Protein AF-A0AA43FGP7-F1 (afdb_monomer)

Nearest PDB structures (foldseek):
  5wkq-assembly1_A  TM=4.583E-01  e=1.257E-01  Shigella flexneri
  7n6g-assembly1_3I  TM=5.279E-01  e=1.559E+00  Chlamydomonas reinhardtii
  8auc-assembly3_B  TM=5.846E-01  e=6.353E+00  Corynebacterium glutamicum ATCC 13032
  8i7o-assembly1_A3  TM=4.695E-01  e=7.142E+00  Mus musculus

Radius of gyration: 25.02 Å; Cα contacts (8 Å, |Δi|>4): 114; chains: 1; bounding box: 54×34×75 Å

Structure (mmCIF, N/CA/C/O backbone):
data_AF-A0AA43FGP7-F1
#
_entry.id   AF-A0AA43FGP7-F1
#
loop_
_atom_site.group_PDB
_atom_site.id
_atom_site.type_symbol
_atom_site.label_atom_id
_atom_site.label_alt_id
_atom_site.label_comp_id
_atom_site.label_asym_id
_atom_site.label_entity_id
_atom_site.label_seq_id
_atom_site.pdbx_PDB_ins_code
_atom_site.Cartn_x
_atom_site.Cartn_y
_atom_site.Cartn_z
_atom_site.occupancy
_atom_site.B_iso_or_equiv
_atom_site.auth_seq_id
_atom_site.auth_comp_id
_atom_site.auth_asym_id
_atom_site.auth_atom_id
_atom_site.pdbx_PDB_model_num
ATOM 1 N N . MET A 1 1 ? -13.701 -19.806 17.623 1.00 36.25 1 MET A N 1
ATOM 2 C CA . MET A 1 1 ? -12.317 -19.691 17.111 1.00 36.25 1 MET A CA 1
ATOM 3 C C . MET A 1 1 ? -12.327 -18.774 15.900 1.00 36.25 1 MET A C 1
ATOM 5 O O . MET A 1 1 ? -13.011 -19.058 14.927 1.00 36.25 1 MET A O 1
ATOM 9 N N . SER A 1 2 ? -11.691 -17.612 16.038 1.00 35.03 2 SER A N 1
ATOM 10 C CA . SER A 1 2 ? -11.800 -16.471 15.125 1.00 35.03 2 SER A CA 1
ATOM 11 C C . SER A 1 2 ? -11.046 -16.717 13.814 1.00 35.03 2 SER A C 1
ATOM 13 O O . SER A 1 2 ? -9.819 -16.795 13.811 1.00 35.03 2 SER A O 1
ATOM 15 N N . ARG A 1 3 ? -11.779 -16.784 12.694 1.00 33.28 3 ARG A N 1
ATOM 16 C CA . ARG A 1 3 ? -11.222 -16.798 11.327 1.00 33.28 3 ARG A CA 1
ATOM 17 C C . ARG A 1 3 ? -10.357 -15.562 11.019 1.00 33.28 3 ARG A C 1
ATOM 19 O O . ARG A 1 3 ? -9.511 -15.631 10.137 1.00 33.28 3 ARG A O 1
ATOM 26 N N . ASN A 1 4 ? -10.490 -14.478 11.786 1.00 37.06 4 ASN A N 1
ATOM 27 C CA . ASN A 1 4 ? -9.758 -13.230 11.546 1.00 37.06 4 ASN A CA 1
ATOM 28 C C . ASN A 1 4 ? -8.298 -13.266 12.034 1.00 37.06 4 ASN A C 1
ATOM 30 O O . ASN A 1 4 ? -7.481 -12.495 11.541 1.00 37.06 4 ASN A O 1
ATOM 34 N N . SER A 1 5 ? -7.935 -14.171 12.954 1.00 34.84 5 SER A N 1
ATOM 35 C CA . SER A 1 5 ? -6.536 -14.296 13.409 1.00 34.84 5 SER A CA 1
ATOM 36 C C . SER A 1 5 ? -5.634 -14.999 12.394 1.00 34.84 5 SER A C 1
ATOM 38 O O . SER A 1 5 ? -4.442 -14.710 12.349 1.00 34.84 5 SER A O 1
ATOM 40 N N . ALA A 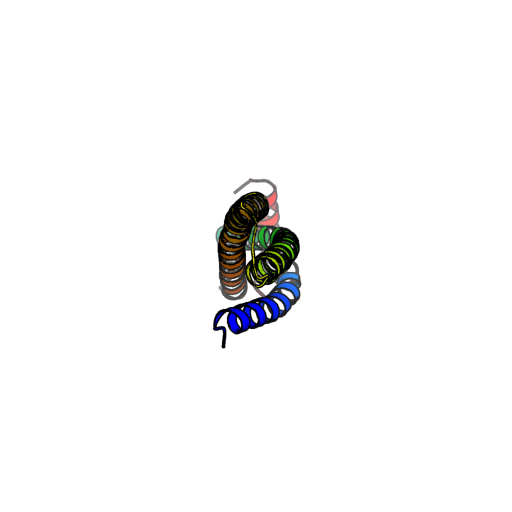1 6 ? -6.185 -15.895 11.571 1.00 32.16 6 ALA A N 1
ATOM 41 C CA . ALA A 1 6 ? -5.410 -16.627 10.570 1.00 32.16 6 ALA A CA 1
ATOM 42 C C . ALA A 1 6 ? -5.026 -15.738 9.376 1.00 32.16 6 ALA A C 1
ATOM 44 O O . ALA A 1 6 ? -3.910 -15.831 8.877 1.00 32.16 6 ALA A O 1
ATOM 45 N N . VAL A 1 7 ? -5.913 -14.824 8.971 1.00 39.56 7 VAL A N 1
ATOM 46 C CA . VAL A 1 7 ? -5.660 -13.893 7.858 1.00 39.56 7 VAL A CA 1
ATOM 47 C C . VAL A 1 7 ? -4.545 -12.900 8.215 1.00 39.56 7 VAL A C 1
ATOM 49 O O . VAL A 1 7 ? -3.650 -12.670 7.414 1.00 39.56 7 VAL A O 1
ATOM 52 N N . SER A 1 8 ? -4.521 -12.390 9.451 1.00 39.28 8 SER A N 1
ATOM 53 C CA . SER A 1 8 ? -3.501 -11.430 9.911 1.00 39.28 8 SER A CA 1
ATOM 54 C C . SER A 1 8 ? -2.080 -12.012 9.976 1.00 39.28 8 SER A C 1
ATOM 56 O O . SER A 1 8 ? -1.125 -11.290 9.708 1.00 39.28 8 SER A O 1
ATOM 58 N N . LEU A 1 9 ? -1.927 -13.299 10.309 1.00 36.62 9 LEU A N 1
ATOM 59 C CA . LEU A 1 9 ? -0.620 -13.972 10.349 1.00 36.62 9 LEU A CA 1
ATOM 60 C C . LEU A 1 9 ? -0.111 -14.349 8.951 1.00 36.62 9 LEU A C 1
ATOM 62 O O . LEU A 1 9 ? 1.090 -14.285 8.704 1.00 36.62 9 LEU A O 1
ATOM 66 N N . PHE A 1 10 ? -1.012 -14.698 8.029 1.00 39.44 10 PHE A N 1
ATOM 67 C CA . PHE A 1 10 ? -0.648 -14.993 6.642 1.00 39.44 10 PHE A CA 1
ATOM 68 C C . PHE A 1 10 ? -0.212 -13.743 5.872 1.00 39.44 10 PHE A C 1
ATOM 70 O O . PHE A 1 10 ? 0.774 -13.800 5.140 1.00 39.44 10 PHE A O 1
ATOM 77 N N . VAL A 1 11 ? -0.887 -12.608 6.080 1.00 43.25 11 VAL A N 1
ATOM 78 C CA . VAL A 1 11 ? -0.525 -11.343 5.423 1.00 43.25 11 VAL A CA 1
ATOM 79 C C . VAL A 1 11 ? 0.832 -10.840 5.930 1.00 43.25 11 VAL A C 1
ATOM 81 O O . VAL A 1 11 ? 1.701 -10.541 5.120 1.00 43.25 11 VAL A O 1
ATOM 84 N N . ALA A 1 12 ? 1.087 -10.873 7.243 1.00 41.09 12 ALA A N 1
ATOM 85 C CA . ALA A 1 12 ? 2.383 -10.474 7.808 1.00 41.09 12 ALA A CA 1
ATOM 86 C C . ALA A 1 12 ? 3.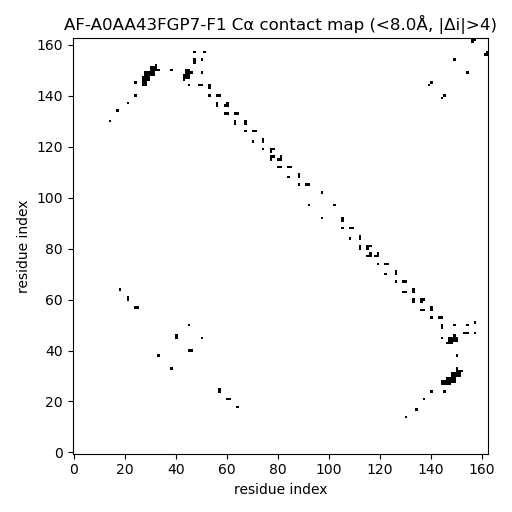562 -11.354 7.330 1.00 41.09 12 ALA A C 1
ATOM 88 O O . ALA A 1 12 ? 4.661 -10.850 7.093 1.00 41.09 12 ALA A O 1
ATOM 89 N N . ALA A 1 13 ? 3.342 -12.663 7.150 1.00 40.12 13 ALA A N 1
ATOM 90 C CA . ALA A 1 13 ? 4.363 -13.583 6.643 1.00 40.12 13 ALA A CA 1
ATOM 91 C C . ALA A 1 13 ? 4.643 -13.399 5.138 1.00 40.12 13 ALA A C 1
ATOM 93 O O . ALA A 1 13 ? 5.797 -13.486 4.718 1.00 40.12 13 ALA A O 1
ATOM 94 N N . MET A 1 14 ? 3.620 -13.098 4.327 1.00 41.22 14 MET A N 1
ATOM 95 C CA . MET A 1 14 ? 3.816 -12.749 2.914 1.00 41.22 14 MET A CA 1
ATOM 96 C C . MET A 1 14 ? 4.511 -11.392 2.755 1.00 41.22 14 MET A C 1
ATOM 98 O O . MET A 1 14 ? 5.389 -11.258 1.909 1.00 41.22 14 MET A O 1
ATOM 102 N N . VAL A 1 15 ? 4.205 -10.413 3.611 1.00 44.09 15 VAL A N 1
ATOM 103 C CA . VAL A 1 15 ? 4.794 -9.064 3.571 1.00 44.09 15 VAL A CA 1
ATOM 104 C C . VAL A 1 15 ? 6.297 -9.072 3.866 1.00 44.09 15 VAL A C 1
ATOM 106 O O . VAL A 1 15 ? 7.046 -8.366 3.193 1.00 44.09 15 VAL A O 1
ATOM 109 N N . TRP A 1 16 ? 6.776 -9.924 4.779 1.00 42.72 16 TRP A N 1
ATOM 110 C CA . TRP A 1 16 ? 8.219 -10.112 4.996 1.00 42.72 16 TRP A CA 1
ATOM 111 C C . TRP A 1 16 ? 8.935 -10.719 3.780 1.00 42.72 16 TRP A C 1
ATOM 113 O O . TRP A 1 16 ? 10.066 -10.331 3.482 1.00 42.72 16 TRP A O 1
ATOM 123 N N . LEU A 1 17 ? 8.278 -11.619 3.041 1.00 44.12 17 LEU A N 1
ATOM 124 C CA . LEU A 1 17 ? 8.825 -12.162 1.795 1.00 44.12 17 LEU A CA 1
ATOM 125 C C . LEU A 1 17 ? 8.864 -11.094 0.689 1.00 44.12 17 LEU A C 1
ATOM 127 O O . LEU A 1 17 ? 9.865 -10.957 -0.009 1.00 44.12 17 LEU A O 1
ATOM 131 N N . VAL A 1 18 ? 7.803 -10.295 0.568 1.00 45.81 18 VAL A N 1
ATOM 132 C CA . VAL A 1 18 ? 7.671 -9.245 -0.453 1.00 45.81 18 VAL A CA 1
ATOM 133 C C . VAL A 1 18 ? 8.674 -8.113 -0.201 1.00 45.81 18 VAL A C 1
ATOM 135 O O . VAL A 1 18 ? 9.414 -7.739 -1.110 1.00 45.81 18 VAL A O 1
ATOM 138 N N . LEU A 1 19 ? 8.808 -7.638 1.044 1.00 42.56 19 LEU A N 1
ATOM 139 C CA . LEU A 1 19 ? 9.745 -6.571 1.429 1.00 42.56 19 LEU A CA 1
ATOM 140 C C . LEU A 1 19 ? 11.221 -6.935 1.221 1.00 42.56 19 LEU A C 1
ATOM 142 O O . LEU A 1 19 ? 12.019 -6.033 0.941 1.00 42.56 19 LEU A O 1
ATOM 146 N N . ALA A 1 20 ? 11.576 -8.218 1.340 1.00 43.56 20 ALA A N 1
ATOM 147 C CA . ALA A 1 20 ? 12.917 -8.720 1.046 1.00 43.56 20 ALA A CA 1
ATOM 148 C C . ALA A 1 20 ? 13.194 -8.811 -0.468 1.00 43.56 20 ALA A C 1
ATOM 150 O O . ALA A 1 20 ? 14.332 -8.629 -0.891 1.00 43.56 20 ALA A O 1
ATOM 151 N N . THR A 1 21 ? 12.164 -9.031 -1.295 1.00 46.38 21 THR A N 1
ATOM 152 C CA . THR A 1 21 ? 12.314 -9.150 -2.760 1.00 46.38 21 THR A CA 1
ATOM 153 C C . THR A 1 21 ? 12.290 -7.822 -3.519 1.00 46.38 21 THR A C 1
ATOM 155 O O . THR A 1 21 ? 12.819 -7.763 -4.620 1.00 46.38 21 THR A O 1
ATOM 158 N N . VAL A 1 22 ? 11.757 -6.728 -2.962 1.00 44.44 22 VAL A N 1
ATOM 159 C CA . VAL A 1 22 ? 11.722 -5.429 -3.680 1.00 44.44 22 VAL A CA 1
ATOM 160 C C . VAL A 1 22 ? 13.112 -4.787 -3.821 1.00 44.44 22 VAL A C 1
ATOM 162 O O . VAL A 1 22 ? 13.308 -3.960 -4.706 1.00 44.44 22 VAL A O 1
ATOM 165 N N . SER A 1 23 ? 14.116 -5.212 -3.045 1.00 43.88 23 SER A N 1
ATOM 166 C CA . SER A 1 23 ? 15.511 -4.814 -3.308 1.00 43.88 23 SER A CA 1
ATOM 167 C C . SER A 1 23 ? 16.057 -5.324 -4.658 1.00 43.88 23 SER A C 1
ATOM 169 O O . SER A 1 23 ? 17.100 -4.848 -5.078 1.00 43.88 23 SER A O 1
ATOM 171 N N . TYR A 1 24 ? 15.357 -6.222 -5.369 1.00 45.25 24 TYR A N 1
ATOM 172 C CA . TYR A 1 24 ? 15.749 -6.682 -6.712 1.00 45.25 24 TYR A CA 1
ATOM 173 C C . TYR A 1 24 ? 15.302 -5.761 -7.861 1.00 45.25 24 TYR A C 1
ATOM 175 O O . TYR A 1 24 ? 15.884 -5.816 -8.941 1.00 45.25 24 TYR A O 1
ATOM 183 N N . ALA A 1 25 ? 14.288 -4.910 -7.666 1.00 45.50 25 ALA A N 1
ATOM 184 C CA . ALA A 1 25 ? 13.673 -4.177 -8.780 1.00 45.50 25 ALA A CA 1
ATOM 185 C C . ALA A 1 25 ? 14.534 -3.017 -9.332 1.00 45.50 25 ALA A C 1
ATOM 187 O O . ALA A 1 25 ? 14.289 -2.540 -10.440 1.00 45.50 25 ALA A O 1
ATOM 188 N N . GLU A 1 26 ? 15.553 -2.567 -8.598 1.00 45.94 26 GLU A N 1
ATOM 189 C CA . GLU A 1 26 ? 16.530 -1.587 -9.105 1.00 45.94 26 GLU A CA 1
ATOM 190 C C . GLU A 1 26 ? 17.797 -2.249 -9.675 1.00 45.94 26 GLU A C 1
ATOM 192 O O . GLU A 1 26 ? 18.511 -1.622 -10.453 1.00 45.94 26 GLU A O 1
ATOM 197 N N . GLU A 1 27 ? 18.061 -3.520 -9.352 1.00 54.50 27 GLU A N 1
ATOM 198 C CA . GLU A 1 27 ? 19.307 -4.217 -9.717 1.00 54.50 27 GLU 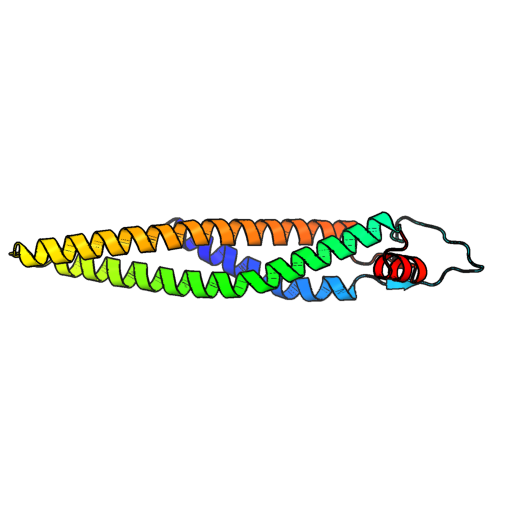A CA 1
ATOM 199 C C . GLU A 1 27 ? 19.145 -5.216 -10.879 1.00 54.50 27 GLU A C 1
ATOM 201 O O . GLU A 1 27 ? 20.140 -5.655 -11.454 1.00 54.50 27 GLU A O 1
ATOM 206 N N . GLY A 1 28 ? 17.910 -5.576 -11.249 1.00 61.41 28 GLY A N 1
ATOM 207 C CA . GLY A 1 28 ? 17.643 -6.642 -12.224 1.00 61.41 28 GLY A CA 1
ATOM 208 C C . GLY A 1 28 ? 17.845 -6.268 -13.698 1.00 61.41 28 GLY A C 1
ATOM 209 O O . GLY A 1 28 ? 18.060 -7.152 -14.530 1.00 61.41 28 GLY A O 1
ATOM 210 N N . MET A 1 29 ? 17.790 -4.977 -14.048 1.00 75.81 29 MET A N 1
ATOM 211 C CA . MET A 1 29 ? 17.901 -4.524 -15.439 1.00 75.81 29 MET A CA 1
ATOM 212 C C . MET A 1 29 ? 19.345 -4.189 -15.819 1.00 75.81 29 MET A C 1
ATOM 214 O O . MET A 1 29 ? 20.042 -3.459 -15.115 1.00 75.81 29 MET A O 1
ATOM 218 N N . ILE A 1 30 ? 19.792 -4.679 -16.977 1.00 78.94 30 ILE A N 1
ATOM 219 C CA . ILE A 1 30 ? 21.204 -4.594 -17.378 1.00 78.94 30 ILE A CA 1
ATOM 220 C C . ILE A 1 30 ? 21.391 -3.564 -18.506 1.00 78.94 30 ILE A C 1
ATOM 222 O O . ILE A 1 30 ? 20.829 -3.746 -19.593 1.00 78.94 30 ILE A O 1
ATOM 226 N N . PRO A 1 31 ? 22.215 -2.517 -18.315 1.00 85.62 31 PRO A N 1
ATOM 227 C CA . PRO A 1 31 ? 22.462 -1.533 -19.359 1.00 85.62 31 PRO A CA 1
ATOM 228 C C . PRO A 1 31 ? 23.321 -2.119 -20.486 1.00 85.62 31 PRO A C 1
ATOM 230 O O . PRO A 1 31 ? 24.314 -2.812 -20.249 1.00 85.62 31 PRO A O 1
ATOM 233 N N . ILE A 1 32 ? 22.973 -1.786 -21.726 1.00 87.38 32 ILE A N 1
ATOM 234 C CA . ILE A 1 32 ? 23.765 -2.067 -22.926 1.00 87.38 32 ILE A CA 1
ATOM 235 C C . ILE A 1 32 ? 23.951 -0.798 -23.762 1.00 87.38 32 ILE A C 1
ATOM 237 O O . ILE A 1 32 ? 23.173 0.150 -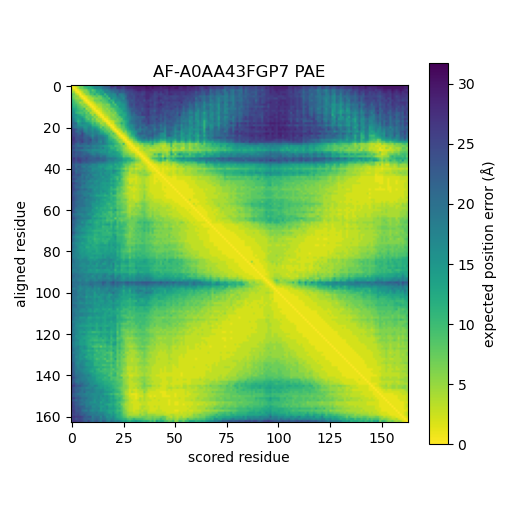23.673 1.00 87.38 32 ILE A O 1
ATOM 241 N N . LYS A 1 33 ? 25.007 -0.783 -24.579 1.00 86.06 33 LYS A N 1
ATOM 242 C CA . LYS A 1 33 ? 25.262 0.272 -25.568 1.00 86.06 33 LYS A CA 1
ATOM 243 C C . LYS A 1 33 ? 24.820 -0.196 -26.947 1.00 86.06 33 LYS A C 1
ATOM 245 O O . LYS A 1 33 ? 24.938 -1.383 -27.258 1.00 86.06 33 LYS A O 1
ATOM 250 N N . SER A 1 34 ? 24.363 0.732 -27.778 1.00 81.69 34 SER A N 1
ATOM 251 C CA . SER A 1 34 ? 24.165 0.459 -29.202 1.00 81.69 34 SER A CA 1
ATOM 252 C C . SER A 1 34 ? 25.509 0.203 -29.907 1.00 81.69 34 SER A C 1
ATOM 254 O O . SER A 1 34 ? 26.522 0.830 -29.587 1.00 81.69 34 SER A O 1
ATOM 256 N N . TYR A 1 35 ? 25.540 -0.735 -30.859 1.00 73.56 35 TYR A N 1
ATOM 257 C CA . TYR A 1 35 ? 26.701 -0.955 -31.729 1.00 73.56 35 TYR A CA 1
ATOM 258 C C . TYR A 1 35 ? 26.454 -0.235 -33.056 1.00 73.56 35 TYR A C 1
ATOM 260 O O . TYR A 1 35 ? 25.370 -0.343 -33.624 1.00 73.56 35 TYR A O 1
ATOM 268 N N . GLU A 1 36 ? 27.425 0.559 -33.519 1.00 75.88 36 GLU A N 1
ATOM 269 C CA . GLU A 1 36 ? 27.306 1.383 -34.740 1.00 75.88 36 GLU A CA 1
ATOM 270 C C . GLU A 1 36 ? 26.085 2.332 -34.766 1.00 75.88 36 GLU A C 1
ATOM 272 O O . GLU A 1 36 ? 25.622 2.738 -35.831 1.00 75.88 36 GLU A O 1
ATOM 277 N N . GLY A 1 37 ? 25.533 2.690 -33.599 1.00 75.44 37 GLY A N 1
ATOM 278 C CA . GLY A 1 37 ? 24.334 3.530 -33.491 1.00 75.44 37 GLY A CA 1
ATOM 279 C C . GLY A 1 37 ? 23.032 2.841 -33.917 1.00 75.44 37 GLY A C 1
ATOM 280 O O . GLY A 1 37 ? 21.992 3.496 -33.981 1.00 75.44 37 GLY A O 1
ATOM 281 N N . LYS A 1 38 ? 23.059 1.531 -34.193 1.00 81.56 38 LYS A N 1
ATOM 282 C CA . LYS A 1 38 ? 21.866 0.734 -34.491 1.00 81.56 38 LYS A CA 1
ATOM 283 C C . LYS A 1 38 ? 21.385 0.023 -33.229 1.00 81.56 38 LYS A C 1
ATOM 285 O O . LYS A 1 38 ? 22.171 -0.582 -32.499 1.00 81.56 38 LYS A O 1
ATOM 290 N N . LYS A 1 39 ? 20.079 0.113 -32.976 1.00 88.50 39 LYS A N 1
ATOM 291 C CA . LYS A 1 39 ? 19.394 -0.573 -31.877 1.00 88.50 39 LYS A CA 1
ATOM 292 C C . LYS A 1 39 ? 18.597 -1.737 -32.442 1.00 88.50 39 LYS A C 1
ATOM 294 O O . LYS A 1 39 ? 17.826 -1.554 -33.380 1.00 88.50 39 LYS A O 1
ATOM 299 N N . GLU A 1 40 ? 18.770 -2.911 -31.855 1.00 89.56 40 GLU A N 1
ATOM 300 C CA . GLU A 1 40 ? 18.002 -4.106 -32.183 1.00 89.56 40 GLU A CA 1
ATOM 301 C C . GLU A 1 40 ? 17.298 -4.596 -30.923 1.00 89.56 40 GLU A C 1
ATOM 303 O O . GLU A 1 40 ? 17.926 -5.016 -29.951 1.00 89.56 40 GLU A O 1
ATOM 308 N N . TYR A 1 41 ? 15.972 -4.533 -30.936 1.00 90.94 41 TYR A N 1
ATOM 309 C CA . TYR A 1 41 ? 15.153 -4.963 -29.813 1.00 90.94 41 TYR A CA 1
ATOM 310 C C . TYR A 1 41 ? 14.818 -6.441 -29.973 1.00 90.94 41 TYR A C 1
ATOM 312 O O . TYR A 1 41 ? 13.926 -6.827 -30.727 1.00 90.94 41 TYR A O 1
ATOM 320 N N . THR A 1 42 ? 15.579 -7.283 -29.280 1.00 90.38 42 THR A N 1
ATOM 321 C CA . THR A 1 42 ? 15.257 -8.708 -29.139 1.00 90.38 42 THR A CA 1
ATOM 322 C C . THR A 1 42 ? 14.328 -8.922 -27.947 1.00 90.38 42 THR A C 1
ATOM 324 O O . THR A 1 42 ? 14.163 -8.035 -27.118 1.00 90.38 42 THR A O 1
ATOM 327 N N . TYR A 1 43 ? 13.776 -10.128 -27.796 1.00 85.38 43 TYR A N 1
ATOM 328 C CA . TYR A 1 43 ? 12.938 -10.485 -26.642 1.00 85.38 43 TYR A CA 1
ATOM 329 C C . TYR A 1 43 ? 13.589 -10.159 -25.276 1.00 85.38 43 TYR A C 1
ATOM 331 O O . TYR A 1 43 ? 12.910 -9.780 -24.326 1.00 85.38 43 TYR A O 1
ATOM 339 N N . TRP A 1 44 ? 14.919 -10.233 -25.176 1.00 88.56 44 TRP A N 1
ATOM 340 C CA . TRP A 1 44 ? 15.657 -9.953 -23.937 1.00 88.56 44 TRP A CA 1
ATOM 341 C C . TRP A 1 44 ? 16.013 -8.476 -23.737 1.00 88.56 44 TRP A C 1
ATOM 343 O O . TRP A 1 44 ? 16.621 -8.141 -22.724 1.00 88.56 44 TRP A O 1
ATOM 353 N N . ILE A 1 45 ? 15.679 -7.603 -24.689 1.00 91.56 45 ILE A N 1
ATOM 354 C CA . ILE A 1 45 ? 15.962 -6.166 -24.640 1.00 91.56 45 ILE A CA 1
ATOM 355 C C . ILE A 1 45 ? 14.626 -5.425 -24.554 1.00 91.56 45 ILE A C 1
ATOM 357 O O . ILE A 1 45 ? 13.717 -5.677 -25.341 1.00 91.56 45 ILE A O 1
ATOM 361 N N . LEU A 1 46 ? 14.493 -4.544 -23.572 1.00 91.62 46 LEU A N 1
ATOM 362 C CA . LEU A 1 46 ? 13.335 -3.682 -23.377 1.00 91.62 46 LEU A CA 1
ATOM 363 C C . LEU A 1 46 ? 13.282 -2.647 -24.500 1.00 91.62 46 LEU A C 1
ATOM 365 O O . LEU A 1 46 ? 14.286 -1.988 -24.787 1.00 91.62 46 LEU A O 1
ATOM 369 N N . THR A 1 47 ? 12.112 -2.499 -25.121 1.00 93.50 47 THR A N 1
ATOM 370 C CA . THR A 1 47 ? 11.837 -1.323 -25.954 1.00 93.50 47 THR A CA 1
ATOM 371 C C . THR A 1 47 ? 11.750 -0.078 -25.068 1.00 93.50 47 THR A C 1
ATOM 373 O O . THR A 1 47 ? 11.638 -0.204 -23.844 1.00 93.50 47 THR A O 1
ATOM 376 N N . PRO A 1 48 ? 11.794 1.134 -25.639 1.00 92.00 48 PRO A N 1
ATOM 377 C CA . PRO A 1 48 ? 11.637 2.346 -24.848 1.00 92.00 48 PRO A CA 1
ATOM 378 C C . PRO A 1 48 ? 10.304 2.374 -24.077 1.00 92.00 48 PRO A C 1
ATOM 38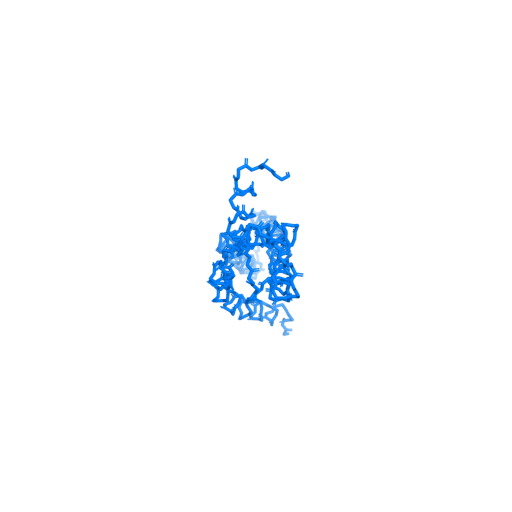0 O O . PRO A 1 48 ? 10.271 2.773 -22.915 1.00 92.00 48 PRO A O 1
ATOM 383 N N . GLU A 1 49 ? 9.216 1.880 -24.675 1.00 92.69 49 GLU A N 1
ATOM 384 C CA . GLU A 1 49 ? 7.899 1.777 -24.034 1.00 92.69 49 GLU A CA 1
ATOM 385 C C . GLU A 1 49 ? 7.893 0.751 -22.892 1.00 92.69 49 GLU A C 1
ATOM 387 O O . GLU A 1 49 ? 7.403 1.052 -21.800 1.00 92.69 49 GLU A O 1
ATOM 392 N N . ASP A 1 50 ? 8.477 -0.433 -23.115 1.00 92.50 50 ASP A N 1
ATOM 393 C CA . ASP A 1 50 ? 8.623 -1.459 -22.076 1.00 92.50 50 ASP A CA 1
ATOM 394 C C . ASP A 1 50 ? 9.465 -0.934 -20.905 1.00 92.50 50 ASP A C 1
ATOM 396 O O . ASP A 1 50 ? 9.123 -1.137 -19.741 1.00 92.50 50 ASP A O 1
ATOM 400 N N . LEU A 1 51 ? 10.561 -0.229 -21.203 1.00 90.94 51 LEU A N 1
ATOM 401 C CA . LEU A 1 51 ? 11.441 0.364 -20.203 1.00 90.94 51 LEU A CA 1
ATOM 402 C C . LEU A 1 51 ? 10.706 1.424 -19.378 1.00 90.94 51 LEU A C 1
ATOM 404 O O . LEU A 1 51 ? 10.797 1.410 -18.152 1.00 90.94 51 LEU A O 1
ATOM 408 N N . LEU A 1 52 ? 9.945 2.310 -20.025 1.00 90.81 52 LEU A N 1
ATOM 409 C CA . LEU A 1 52 ? 9.138 3.318 -19.339 1.00 90.81 52 LEU A CA 1
ATOM 410 C C . LEU A 1 52 ? 8.118 2.668 -18.393 1.00 90.81 52 LEU A C 1
ATOM 412 O O . LEU A 1 52 ? 7.994 3.080 -17.239 1.00 90.81 52 LEU A O 1
ATOM 416 N N . MET A 1 53 ? 7.431 1.621 -18.852 1.00 92.69 53 MET A N 1
ATOM 417 C CA . MET A 1 53 ? 6.521 0.833 -18.020 1.00 92.69 53 MET A CA 1
ATOM 418 C C . MET A 1 53 ? 7.252 0.194 -16.830 1.00 92.69 53 MET A C 1
ATOM 420 O O . MET A 1 53 ? 6.773 0.293 -15.702 1.00 92.69 53 MET A O 1
ATOM 424 N N . CYS A 1 54 ? 8.408 -0.435 -17.054 1.00 89.75 54 CYS A N 1
ATOM 425 C CA . CYS A 1 54 ? 9.193 -1.075 -15.998 1.00 89.75 54 CYS A CA 1
ATOM 426 C C . CYS A 1 54 ? 9.662 -0.078 -14.929 1.00 89.75 54 CYS A C 1
ATOM 428 O O . CYS A 1 54 ? 9.601 -0.380 -13.735 1.00 89.75 54 CYS A O 1
ATOM 430 N N . LEU A 1 55 ? 10.067 1.129 -15.337 1.00 87.56 55 LEU A N 1
ATOM 431 C CA . LEU A 1 55 ? 10.412 2.215 -14.416 1.00 87.56 55 LEU A CA 1
ATOM 432 C C . LEU A 1 55 ? 9.188 2.703 -13.628 1.00 87.56 55 LEU A C 1
ATOM 434 O O . LEU A 1 55 ? 9.290 2.921 -12.420 1.00 87.56 55 LEU A O 1
ATOM 438 N N . GLY A 1 56 ? 8.027 2.819 -14.282 1.00 88.12 56 GLY A N 1
ATOM 439 C CA . GLY A 1 56 ? 6.758 3.149 -13.625 1.00 88.12 56 GLY A CA 1
ATOM 440 C C . GLY A 1 56 ? 6.368 2.122 -12.559 1.00 88.12 56 GLY A C 1
ATOM 441 O O . GLY A 1 56 ? 6.128 2.489 -11.411 1.00 88.12 56 GLY A O 1
ATOM 442 N N . LEU A 1 57 ? 6.414 0.829 -12.902 1.00 87.69 57 LEU A N 1
ATOM 443 C CA . LEU A 1 57 ? 6.171 -0.268 -11.958 1.00 87.69 57 LEU A CA 1
ATOM 444 C C . LEU A 1 57 ? 7.130 -0.202 -10.761 1.00 87.69 57 LEU A C 1
ATOM 446 O O . LEU A 1 57 ? 6.697 -0.355 -9.620 1.00 87.69 57 LEU A O 1
ATOM 450 N N . GLY A 1 58 ? 8.417 0.066 -11.004 1.00 83.25 58 GLY A N 1
ATOM 451 C CA . GLY A 1 58 ? 9.409 0.276 -9.946 1.00 83.25 58 GLY A CA 1
ATOM 452 C C . GLY A 1 58 ? 9.032 1.420 -8.998 1.00 83.25 58 GLY A C 1
ATOM 453 O O . GLY A 1 58 ? 9.037 1.244 -7.777 1.00 83.25 58 GLY A O 1
ATOM 454 N N . GLY A 1 59 ? 8.640 2.572 -9.547 1.00 83.56 59 GLY A N 1
ATOM 455 C CA . GLY A 1 59 ? 8.209 3.740 -8.774 1.00 83.56 59 GLY A CA 1
ATOM 456 C C . GLY A 1 59 ? 6.959 3.488 -7.924 1.00 83.56 59 GLY A C 1
ATOM 457 O O . GLY A 1 59 ? 6.929 3.844 -6.739 1.00 83.56 59 GLY A O 1
ATOM 458 N N . ASP A 1 60 ? 5.953 2.821 -8.492 1.00 84.44 60 ASP A N 1
ATOM 459 C CA . ASP A 1 60 ? 4.722 2.453 -7.785 1.00 84.44 60 ASP A CA 1
ATOM 460 C C . ASP A 1 60 ? 5.017 1.498 -6.622 1.00 84.44 60 ASP A C 1
ATOM 462 O O . ASP A 1 60 ? 4.574 1.724 -5.490 1.00 84.44 60 ASP A O 1
ATOM 466 N N . MET A 1 61 ? 5.835 0.467 -6.864 1.00 84.62 61 MET A N 1
ATOM 467 C CA . MET A 1 61 ? 6.254 -0.478 -5.825 1.00 84.62 61 MET A CA 1
ATOM 468 C C . MET A 1 61 ? 7.021 0.216 -4.694 1.00 84.62 61 MET A C 1
ATOM 470 O O . MET A 1 61 ? 6.764 -0.061 -3.521 1.00 84.62 61 MET A O 1
ATOM 474 N N . LEU A 1 62 ? 7.930 1.145 -5.010 1.00 80.94 62 LEU A N 1
ATOM 475 C CA . LEU A 1 62 ? 8.667 1.922 -4.006 1.00 80.94 62 LEU A CA 1
ATOM 476 C C . LEU A 1 62 ? 7.749 2.809 -3.160 1.00 80.94 62 LEU A C 1
ATOM 478 O O . LEU A 1 62 ? 7.996 2.989 -1.965 1.00 80.94 62 LEU A O 1
ATOM 482 N N . THR A 1 63 ? 6.697 3.357 -3.764 1.00 85.00 63 THR A N 1
ATOM 483 C CA . THR A 1 63 ? 5.711 4.190 -3.069 1.00 85.00 63 THR A CA 1
ATOM 484 C C . THR A 1 63 ? 4.884 3.345 -2.104 1.00 85.00 63 THR A C 1
ATOM 486 O O . THR A 1 63 ? 4.853 3.630 -0.907 1.00 85.00 63 THR A O 1
ATOM 489 N N . LEU A 1 64 ? 4.326 2.229 -2.584 1.00 82.75 64 LEU A N 1
ATOM 490 C CA . LEU A 1 64 ? 3.579 1.277 -1.755 1.00 82.75 64 LEU A CA 1
ATOM 491 C C . LEU A 1 64 ? 4.437 0.726 -0.605 1.00 82.75 64 LEU A C 1
ATOM 493 O O . LEU A 1 64 ? 3.983 0.657 0.538 1.00 82.75 64 LEU A O 1
ATOM 497 N N . ARG A 1 65 ? 5.711 0.413 -0.874 1.00 79.19 65 ARG A N 1
ATOM 498 C CA . ARG A 1 65 ? 6.674 -0.061 0.132 1.00 79.19 65 ARG A CA 1
ATOM 499 C C . ARG A 1 65 ? 6.891 0.938 1.270 1.00 79.19 65 ARG A C 1
ATOM 501 O O . ARG A 1 65 ? 7.096 0.515 2.404 1.00 79.19 65 ARG A O 1
ATOM 508 N N . LYS A 1 66 ? 6.878 2.245 0.988 1.00 82.12 66 LYS A N 1
ATOM 509 C CA . LYS A 1 66 ? 7.050 3.291 2.012 1.00 82.12 66 LYS A CA 1
ATOM 510 C C . LYS A 1 66 ? 5.815 3.440 2.897 1.00 82.12 66 LYS A C 1
ATOM 512 O O . LYS A 1 66 ? 5.954 3.685 4.095 1.00 82.12 66 LYS A O 1
ATOM 517 N N . ASP A 1 67 ? 4.629 3.261 2.326 1.00 81.69 67 ASP A N 1
ATOM 518 C CA . ASP A 1 67 ? 3.367 3.493 3.028 1.00 81.69 67 ASP A CA 1
ATOM 519 C C . ASP A 1 67 ? 2.940 2.314 3.914 1.00 81.69 67 ASP A C 1
ATOM 521 O O . ASP A 1 67 ? 2.359 2.526 4.982 1.00 81.69 67 ASP A O 1
ATOM 525 N N . ILE A 1 68 ? 3.253 1.078 3.509 1.00 83.38 68 ILE A N 1
ATOM 526 C CA . ILE A 1 68 ? 2.885 -0.158 4.224 1.00 83.38 68 ILE A CA 1
ATOM 527 C C . ILE A 1 68 ? 3.340 -0.143 5.700 1.00 83.38 68 ILE A C 1
ATOM 529 O O . ILE A 1 68 ? 2.474 -0.290 6.563 1.00 83.38 68 ILE A O 1
ATOM 533 N N . PRO A 1 69 ? 4.613 0.137 6.055 1.00 82.38 69 PRO A N 1
ATOM 534 C CA . PRO A 1 69 ? 5.054 0.131 7.456 1.00 82.38 69 PRO A CA 1
ATOM 535 C C . PRO A 1 69 ? 4.346 1.170 8.337 1.00 82.38 69 PRO A C 1
ATOM 537 O O . PRO A 1 69 ? 4.054 0.928 9.510 1.00 82.38 69 PRO A O 1
ATOM 540 N N . ALA A 1 70 ? 4.045 2.348 7.779 1.00 85.69 70 ALA A N 1
ATOM 541 C CA . ALA A 1 70 ? 3.311 3.385 8.498 1.00 85.69 70 ALA A CA 1
ATOM 542 C C . ALA A 1 70 ? 1.855 2.960 8.761 1.00 85.69 70 ALA A C 1
ATOM 544 O O . ALA A 1 70 ? 1.301 3.253 9.826 1.00 85.69 70 ALA A O 1
ATOM 545 N N . GLN A 1 71 ? 1.243 2.251 7.808 1.00 86.12 71 GLN A N 1
ATOM 546 C CA . GLN A 1 71 ? -0.094 1.680 7.955 1.00 86.12 71 GLN A CA 1
ATOM 547 C C . GLN A 1 71 ? -0.115 0.530 8.972 1.00 86.12 71 GLN A C 1
ATOM 549 O O . GLN A 1 71 ? -1.011 0.520 9.815 1.00 86.12 71 GLN A O 1
ATOM 554 N N . GLU A 1 72 ? 0.878 -0.367 8.963 1.00 84.06 72 GLU A N 1
ATOM 555 C CA . GLU A 1 72 ? 1.019 -1.452 9.953 1.00 84.06 72 GLU A CA 1
ATOM 556 C C . GLU A 1 72 ? 1.089 -0.907 11.373 1.00 84.06 72 GLU A C 1
ATOM 558 O O . GLU A 1 72 ? 0.281 -1.280 12.223 1.00 84.06 72 GLU A O 1
ATOM 563 N N . LYS A 1 73 ? 1.978 0.064 11.615 1.00 88.31 73 LYS A N 1
ATOM 564 C CA . LYS A 1 73 ? 2.104 0.689 12.935 1.00 88.31 73 LYS A CA 1
ATOM 565 C C . LYS A 1 73 ? 0.772 1.272 13.410 1.00 88.31 73 LYS A C 1
ATOM 567 O O . LYS A 1 73 ? 0.374 1.098 14.560 1.00 88.31 73 LYS A O 1
ATOM 572 N N . LYS A 1 74 ? 0.057 1.961 12.520 1.00 89.19 74 LYS A N 1
ATOM 573 C CA . LYS A 1 74 ? -1.239 2.565 12.845 1.00 89.19 74 LYS A CA 1
ATOM 574 C C . LYS A 1 74 ? -2.332 1.514 13.070 1.00 89.19 74 LYS A C 1
ATOM 576 O O . LYS A 1 74 ? -3.213 1.735 13.902 1.00 89.19 74 LYS A O 1
AT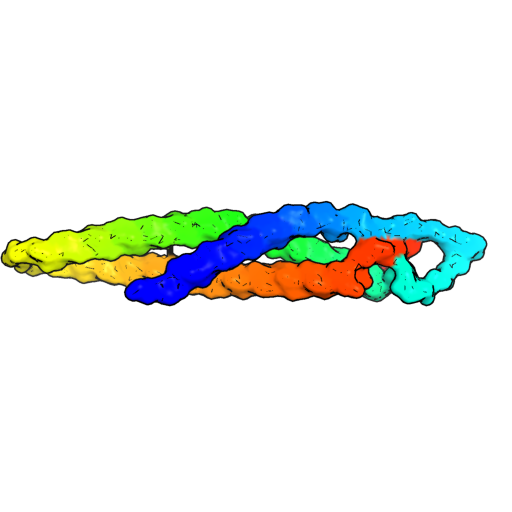OM 581 N N . LEU A 1 75 ? -2.290 0.386 12.360 1.00 88.69 75 LEU A N 1
ATOM 582 C CA . LEU A 1 75 ? -3.175 -0.753 12.602 1.00 88.69 75 LEU A CA 1
ATOM 583 C C . LEU A 1 75 ? -2.940 -1.352 13.985 1.00 88.69 75 LEU A C 1
ATOM 585 O O . LEU A 1 75 ? -3.914 -1.564 14.705 1.00 88.69 75 LEU A O 1
ATOM 589 N N . ASP A 1 76 ? -1.685 -1.539 14.387 1.00 86.88 76 ASP A N 1
ATOM 590 C CA . ASP A 1 76 ? -1.341 -2.056 15.713 1.00 86.88 76 ASP A CA 1
ATOM 591 C C . ASP A 1 76 ? -1.817 -1.122 16.831 1.00 86.88 76 ASP A C 1
ATOM 593 O O . ASP A 1 76 ? -2.483 -1.565 17.771 1.00 86.88 76 ASP A O 1
ATOM 597 N N . GLU A 1 77 ? -1.592 0.188 16.689 1.00 90.56 77 GLU A N 1
ATOM 598 C CA . GLU A 1 77 ? -2.092 1.191 17.638 1.00 90.56 77 GLU A CA 1
ATOM 599 C C . GLU A 1 77 ? -3.626 1.170 17.759 1.00 90.56 77 GLU A C 1
ATOM 601 O O . GLU A 1 77 ? -4.189 1.331 18.847 1.00 90.56 77 GLU A O 1
ATOM 606 N N . LEU A 1 78 ? -4.337 1.008 16.639 1.00 87.12 78 LEU A N 1
ATOM 607 C CA . LEU A 1 78 ? -5.797 0.929 16.639 1.00 87.12 78 LEU A CA 1
ATOM 608 C C . LEU A 1 78 ? -6.286 -0.390 17.240 1.00 87.12 78 LEU A C 1
ATOM 610 O O . LEU A 1 78 ? -7.232 -0.378 18.026 1.00 87.12 78 LEU A O 1
ATOM 614 N N . LYS A 1 79 ? -5.634 -1.508 16.919 1.00 87.81 79 LYS A N 1
ATOM 615 C CA . LYS A 1 79 ? -5.937 -2.836 17.458 1.00 87.81 79 LYS A CA 1
ATOM 616 C C . LYS A 1 79 ? -5.794 -2.855 18.974 1.00 87.81 79 LYS A C 1
ATOM 618 O O . LYS A 1 79 ? -6.695 -3.334 19.661 1.00 87.81 79 LYS A O 1
ATOM 623 N N . GLU A 1 80 ? -4.723 -2.271 19.505 1.00 90.69 80 GLU A N 1
ATOM 624 C CA . GLU A 1 80 ? -4.522 -2.139 20.947 1.00 90.69 80 GLU A CA 1
ATOM 625 C C . GLU A 1 80 ? -5.655 -1.326 21.596 1.00 90.69 80 GLU A C 1
ATOM 627 O O . GLU A 1 80 ? -6.246 -1.752 22.592 1.00 90.69 80 GLU A O 1
ATOM 632 N N . LYS A 1 81 ? -6.041 -0.192 20.996 1.00 89.31 81 LYS A N 1
ATOM 633 C CA . LYS A 1 81 ? -7.165 0.626 21.485 1.00 89.31 81 LYS A CA 1
ATOM 634 C C . LYS A 1 81 ? -8.494 -0.130 21.464 1.00 89.31 81 LYS A C 1
ATOM 636 O O . LYS A 1 81 ? -9.260 -0.005 22.420 1.00 89.31 81 LYS A O 1
ATOM 641 N N . VAL A 1 82 ? -8.770 -0.911 20.415 1.00 86.88 82 VAL A N 1
ATOM 642 C CA . VAL A 1 82 ? -9.972 -1.760 20.317 1.00 86.88 82 VAL A CA 1
ATOM 643 C C . VAL A 1 82 ? -9.991 -2.783 21.451 1.00 86.88 82 VAL A C 1
ATOM 645 O O . VAL A 1 82 ? -10.995 -2.885 22.154 1.00 86.88 82 VAL A O 1
ATOM 648 N N . VAL A 1 83 ? -8.886 -3.501 21.675 1.00 87.81 83 VAL A N 1
ATOM 649 C CA . VAL A 1 83 ? -8.782 -4.521 22.733 1.00 87.81 83 VAL A CA 1
ATOM 650 C C . VAL A 1 83 ? -8.947 -3.897 24.120 1.00 87.81 83 VAL A C 1
ATOM 652 O O . VAL A 1 83 ? -9.761 -4.369 24.916 1.00 87.81 83 VAL A O 1
ATOM 655 N N . ASN A 1 84 ? -8.239 -2.800 24.396 1.00 90.06 84 ASN A N 1
ATOM 656 C CA . ASN A 1 84 ? -8.278 -2.129 25.695 1.00 90.06 84 ASN A CA 1
ATOM 657 C C . ASN A 1 84 ? -9.670 -1.566 26.014 1.00 90.06 84 ASN A C 1
ATOM 659 O O . ASN A 1 84 ? -10.178 -1.758 27.121 1.00 90.06 84 ASN A O 1
ATOM 663 N N . LEU A 1 85 ? -10.318 -0.901 25.050 1.00 89.25 85 LEU A N 1
ATOM 664 C CA . LEU A 1 85 ? -11.670 -0.369 25.241 1.00 89.25 85 LEU A CA 1
ATOM 665 C C . LEU A 1 85 ? -12.716 -1.477 25.341 1.00 89.25 85 LEU A C 1
ATOM 667 O O . LEU A 1 85 ? -13.577 -1.399 26.215 1.00 89.25 85 LEU A O 1
ATOM 671 N N . GLY A 1 86 ? -12.629 -2.510 24.500 1.00 85.88 86 GLY A N 1
ATOM 672 C CA . GLY A 1 86 ? -13.527 -3.664 24.550 1.00 85.88 86 GLY A CA 1
ATOM 673 C C . GLY A 1 86 ? -13.482 -4.348 25.916 1.00 85.88 86 GLY A C 1
ATOM 674 O O . GLY A 1 86 ? -14.512 -4.473 26.577 1.00 85.88 86 GLY A O 1
ATOM 675 N N . GLY A 1 87 ? -12.279 -4.662 26.406 1.00 87.56 87 GLY A N 1
ATOM 676 C CA . GLY A 1 87 ? -12.096 -5.265 27.727 1.00 87.56 87 GLY A CA 1
ATOM 677 C C . GLY A 1 87 ? -12.544 -4.356 28.878 1.00 87.56 87 GLY A C 1
ATOM 678 O O . GLY A 1 87 ? -13.105 -4.833 29.863 1.00 87.56 87 GLY A O 1
ATOM 679 N N . ALA A 1 88 ? -12.353 -3.037 28.770 1.00 88.12 88 ALA A N 1
ATOM 680 C CA . ALA A 1 88 ? -12.852 -2.089 29.768 1.00 88.12 88 ALA A CA 1
ATOM 681 C C . ALA A 1 88 ? -14.389 -2.011 29.793 1.00 88.12 88 ALA A C 1
ATOM 683 O O . ALA A 1 88 ? -14.977 -1.903 30.872 1.00 88.12 88 ALA A O 1
ATOM 684 N N . ILE A 1 89 ? -15.042 -2.071 28.628 1.00 89.31 89 ILE A N 1
ATOM 685 C CA . ILE A 1 89 ? -16.506 -2.114 28.511 1.00 89.31 89 ILE A CA 1
ATOM 686 C C . ILE A 1 89 ? -17.043 -3.410 29.117 1.00 89.31 89 ILE A C 1
ATOM 688 O O . ILE A 1 89 ? -17.969 -3.349 29.923 1.00 89.31 89 ILE A O 1
ATOM 692 N N . GLU A 1 90 ? -16.455 -4.559 28.779 1.00 89.44 90 GLU A N 1
ATOM 693 C CA . GLU A 1 90 ? -16.855 -5.863 29.323 1.00 89.44 90 GLU A CA 1
ATOM 694 C C . GLU A 1 90 ? -16.712 -5.910 30.844 1.00 89.44 90 GLU A C 1
ATOM 696 O O . GLU A 1 90 ? -17.673 -6.241 31.536 1.00 89.44 90 GLU A O 1
ATOM 701 N N . LYS A 1 91 ? -15.563 -5.476 31.381 1.00 89.12 91 LYS A N 1
ATOM 702 C CA . LYS A 1 91 ? -15.339 -5.401 32.833 1.00 89.12 91 LYS A CA 1
ATOM 703 C C . LYS A 1 91 ? -16.371 -4.527 33.535 1.00 89.12 91 LYS A C 1
ATOM 705 O O . LYS A 1 91 ? -16.866 -4.909 34.586 1.00 89.12 91 LYS A O 1
ATOM 710 N N . LYS A 1 92 ? -16.710 -3.364 32.965 1.00 87.06 92 LYS A N 1
ATOM 711 C CA . LYS A 1 92 ? -17.730 -2.479 33.547 1.00 87.06 92 LYS A CA 1
ATOM 712 C C . LYS A 1 92 ? -19.135 -3.061 33.450 1.00 87.06 92 LYS A C 1
ATOM 714 O O . LYS A 1 92 ? -19.914 -2.877 34.371 1.00 87.06 92 LYS A O 1
ATOM 719 N N . ARG A 1 93 ? -19.470 -3.747 32.356 1.00 85.56 93 ARG A N 1
ATOM 720 C CA . ARG A 1 93 ? -20.775 -4.407 32.192 1.00 85.56 93 ARG A CA 1
ATOM 721 C C . ARG A 1 93 ? -20.959 -5.603 33.124 1.00 85.56 93 ARG A C 1
ATOM 723 O O . ARG A 1 93 ? -22.094 -5.910 33.460 1.00 85.56 93 ARG A O 1
ATOM 730 N N . ALA A 1 94 ? -19.872 -6.255 33.529 1.00 87.00 94 ALA A N 1
ATOM 731 C CA . ALA A 1 94 ? -19.898 -7.378 34.462 1.00 87.00 94 ALA A CA 1
ATOM 732 C C . ALA A 1 94 ? -20.135 -6.964 35.929 1.00 87.00 94 ALA A C 1
ATOM 734 O O . ALA A 1 94 ? -20.338 -7.829 36.776 1.00 87.00 94 ALA A O 1
ATOM 735 N N . THR A 1 95 ? -20.102 -5.667 36.248 1.00 86.62 95 THR A N 1
ATOM 736 C CA . THR A 1 95 ? -20.368 -5.170 37.601 1.00 86.62 95 THR A CA 1
ATOM 737 C C . THR A 1 95 ? -21.863 -5.225 37.913 1.00 86.62 95 THR A C 1
ATOM 739 O O . THR A 1 95 ? -22.678 -4.667 37.178 1.00 86.62 95 THR A O 1
ATOM 742 N N . GLU A 1 96 ? -22.233 -5.848 39.030 1.00 76.06 96 GLU A N 1
ATOM 743 C CA . GLU A 1 96 ? -23.609 -5.819 39.531 1.00 76.06 96 GLU A CA 1
ATOM 744 C C . GLU A 1 96 ? -23.980 -4.415 40.046 1.00 76.06 96 GLU A C 1
ATOM 746 O O . GLU A 1 96 ? -23.148 -3.709 40.613 1.00 76.06 96 GLU A O 1
ATOM 751 N N . ASN A 1 97 ? -25.246 -4.014 39.876 1.00 85.44 97 ASN A N 1
ATOM 752 C CA . ASN A 1 97 ? -25.795 -2.728 40.340 1.00 85.44 97 ASN A CA 1
ATOM 753 C C . ASN A 1 97 ? -25.161 -1.475 39.705 1.00 85.44 97 ASN A C 1
ATOM 755 O O . ASN A 1 97 ? -24.757 -0.536 40.394 1.00 85.44 97 ASN A O 1
ATOM 759 N N . LEU A 1 98 ? -25.113 -1.428 38.373 1.00 88.06 98 LEU A N 1
ATOM 760 C CA . LEU A 1 98 ? -24.670 -0.239 37.643 1.00 88.06 98 LEU A CA 1
ATOM 761 C C . LEU A 1 98 ? -25.582 0.966 37.900 1.00 88.06 98 LEU A C 1
ATOM 763 O O . LEU A 1 98 ? -26.794 0.904 37.694 1.00 88.06 98 LEU A O 1
ATOM 767 N N . SER A 1 99 ? -24.981 2.096 38.276 1.00 91.81 99 SER A N 1
ATOM 768 C CA . SER A 1 99 ? -25.706 3.364 38.350 1.00 91.81 99 SER A CA 1
ATOM 769 C C . SER A 1 99 ? -25.999 3.914 36.949 1.00 91.81 99 SER A C 1
ATOM 771 O O . SER A 1 99 ? -25.305 3.605 35.976 1.00 91.81 99 SER A O 1
ATOM 773 N N . GLN A 1 100 ? -26.973 4.821 36.833 1.00 90.00 100 GLN A N 1
ATOM 774 C CA . GLN A 1 100 ? -27.242 5.531 35.574 1.00 90.00 100 GLN A CA 1
ATOM 775 C C . GLN A 1 100 ? -26.002 6.277 35.047 1.00 90.00 100 GLN A C 1
ATOM 777 O O . GLN A 1 100 ? -25.727 6.279 33.848 1.00 90.00 100 GLN A O 1
ATOM 782 N N . LYS A 1 101 ? -25.182 6.822 35.954 1.00 90.12 101 LYS A N 1
ATOM 783 C CA . LYS A 1 101 ? -23.904 7.464 35.622 1.00 90.12 101 LYS A CA 1
ATOM 784 C C . LYS A 1 101 ? -22.881 6.473 35.054 1.00 90.12 101 LYS A C 1
ATOM 786 O O . LYS A 1 101 ? -22.052 6.854 34.226 1.00 90.12 101 LYS A O 1
ATOM 791 N N . ASP A 1 102 ? -22.912 5.214 35.483 1.00 88.06 102 ASP A N 1
ATOM 792 C CA . ASP A 1 102 ? -22.041 4.171 34.936 1.00 88.06 102 ASP A CA 1
ATOM 793 C C . ASP A 1 102 ? -22.519 3.705 33.563 1.00 88.06 102 ASP A C 1
ATOM 795 O O . ASP A 1 102 ? -21.691 3.552 32.664 1.00 88.06 102 ASP A O 1
ATOM 799 N N . LEU A 1 103 ? -23.835 3.592 33.360 1.00 87.44 103 LEU A N 1
ATOM 800 C CA . LEU A 1 103 ? -24.425 3.315 32.048 1.00 87.44 103 LEU A CA 1
ATOM 801 C C . LEU A 1 103 ? -24.066 4.398 31.022 1.00 87.44 103 LEU A C 1
ATOM 803 O O . LEU A 1 103 ? -23.648 4.074 29.913 1.00 87.44 103 LEU A O 1
ATOM 807 N N . GLU A 1 104 ? -24.120 5.680 31.393 1.00 91.06 104 GLU A N 1
ATOM 808 C CA . GLU A 1 104 ? -23.679 6.776 30.519 1.00 91.06 104 GLU A CA 1
ATOM 809 C C . GLU A 1 104 ? -22.191 6.680 30.152 1.00 91.06 104 GLU A C 1
ATOM 811 O O . GLU A 1 104 ? -21.811 6.903 29.000 1.00 91.06 104 GLU A O 1
ATOM 816 N N . LYS A 1 105 ? -21.327 6.331 31.116 1.00 89.44 105 LYS A N 1
ATOM 817 C CA . LYS A 1 105 ? -19.893 6.121 30.854 1.00 89.44 105 LYS A CA 1
ATOM 818 C C . LYS A 1 105 ? -19.657 4.923 29.937 1.00 89.44 105 LYS A C 1
ATOM 820 O O . LYS A 1 105 ? -18.771 4.992 29.087 1.00 89.44 105 LYS A O 1
ATOM 825 N N . ILE A 1 106 ? -20.411 3.838 30.116 1.00 89.75 106 ILE A N 1
ATOM 826 C CA . ILE A 1 106 ? -20.348 2.652 29.255 1.00 89.75 106 ILE A CA 1
ATOM 827 C C . ILE A 1 106 ? -20.791 3.019 27.839 1.00 89.75 106 ILE A C 1
ATOM 829 O O . ILE A 1 106 ? -20.068 2.707 26.901 1.00 89.75 106 ILE A O 1
ATOM 833 N N . ASN A 1 107 ? -21.905 3.733 27.673 1.00 91.50 107 ASN A N 1
ATOM 834 C CA . ASN A 1 107 ? -22.394 4.147 26.355 1.00 91.50 107 ASN A CA 1
ATOM 835 C C . ASN A 1 107 ? -21.376 5.032 25.626 1.00 91.50 107 ASN A C 1
ATOM 837 O O . ASN A 1 107 ? -21.018 4.741 24.489 1.00 91.50 107 ASN A O 1
ATOM 841 N N . LYS A 1 108 ? -20.7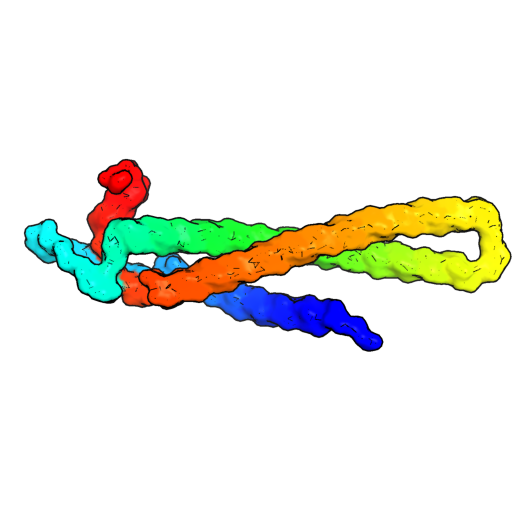89 6.022 26.314 1.00 92.31 108 LYS A N 1
ATOM 842 C CA . LYS A 1 108 ? -19.696 6.835 25.748 1.00 92.31 108 LYS A CA 1
ATOM 843 C C . LYS A 1 108 ? -18.487 5.990 25.332 1.00 92.31 108 LYS A C 1
ATOM 845 O O . LYS A 1 108 ? -17.870 6.261 24.303 1.00 92.31 108 LYS A O 1
ATOM 850 N N . ALA A 1 109 ? -18.134 4.973 26.121 1.00 89.25 109 ALA A N 1
ATOM 851 C CA . ALA A 1 109 ? -17.046 4.061 25.783 1.00 89.25 109 ALA A CA 1
ATOM 852 C C . ALA A 1 109 ? -17.392 3.171 24.577 1.00 89.25 109 ALA A C 1
ATOM 854 O O . ALA A 1 109 ? -16.535 2.964 23.723 1.00 89.25 109 ALA A O 1
ATOM 855 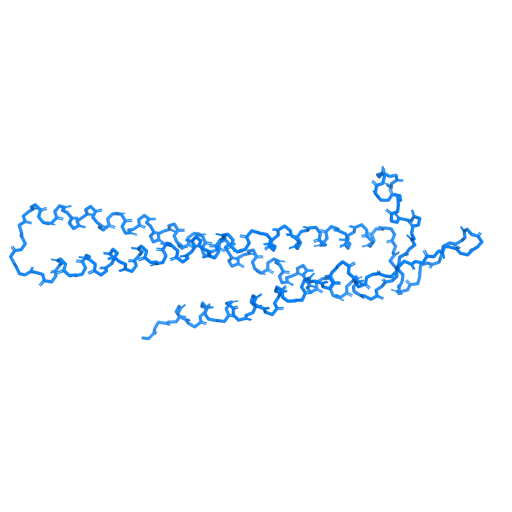N N . VAL A 1 110 ? -18.636 2.693 24.469 1.00 91.00 110 VAL A N 1
ATOM 856 C CA . VAL A 1 110 ? -19.142 1.923 23.320 1.00 91.00 110 VAL A CA 1
ATOM 857 C C . VAL A 1 110 ? -19.118 2.764 22.042 1.00 91.00 110 VAL A C 1
ATOM 859 O O . VAL A 1 110 ? -18.678 2.273 21.002 1.00 91.00 110 VAL A O 1
ATOM 862 N N . ASP A 1 111 ? -19.497 4.041 22.108 1.00 93.69 111 ASP A N 1
ATOM 863 C CA . ASP A 1 111 ? -19.412 4.955 20.963 1.00 93.69 111 ASP A CA 1
ATOM 864 C C . ASP A 1 111 ? -17.959 5.159 20.514 1.00 93.69 111 ASP A C 1
ATOM 866 O O . ASP A 1 111 ? -17.649 5.106 19.320 1.00 93.69 111 ASP A O 1
ATOM 870 N N . ALA A 1 112 ? -17.046 5.363 21.470 1.00 90.62 112 ALA A N 1
ATOM 871 C CA . ALA A 1 112 ? -15.619 5.492 21.189 1.00 90.62 112 ALA A CA 1
ATOM 872 C C . ALA A 1 112 ? -15.042 4.206 20.576 1.00 90.62 112 ALA A C 1
ATOM 874 O O . ALA A 1 112 ? -14.350 4.268 19.559 1.00 90.62 112 ALA A O 1
ATOM 875 N N . TYR A 1 113 ? -15.377 3.047 21.149 1.00 90.81 113 TYR A N 1
ATOM 876 C CA . TYR A 1 113 ? -15.007 1.734 20.625 1.00 90.81 113 TYR A CA 1
ATOM 877 C C . TYR A 1 113 ? -15.498 1.560 19.187 1.00 90.81 113 TYR A C 1
ATOM 879 O O . TYR A 1 113 ? -14.715 1.198 18.315 1.00 90.81 113 TYR A O 1
ATOM 887 N N . THR A 1 114 ? -16.761 1.888 18.913 1.00 91.94 114 THR A N 1
ATOM 888 C CA . THR A 1 114 ? -17.362 1.745 17.580 1.00 91.94 114 THR A CA 1
ATOM 889 C C . THR A 1 114 ? -16.626 2.594 16.544 1.00 91.94 114 THR A C 1
ATOM 891 O O . THR A 1 114 ? -16.304 2.107 15.460 1.00 91.94 114 THR A O 1
ATOM 894 N N . LYS A 1 115 ? -16.283 3.844 16.885 1.00 94.81 115 LYS A N 1
ATOM 895 C CA . LYS A 1 115 ? -15.506 4.732 16.005 1.00 94.81 115 LYS A CA 1
ATOM 896 C C . LYS A 1 115 ? -14.104 4.192 15.728 1.00 94.81 115 LYS A C 1
ATOM 898 O O . LYS A 1 115 ? -13.677 4.173 14.576 1.00 94.81 115 LYS A O 1
ATOM 903 N N . ILE A 1 116 ? -13.396 3.745 16.765 1.00 90.69 116 ILE A N 1
ATOM 904 C CA . ILE A 1 116 ? -12.030 3.218 16.637 1.00 90.69 116 ILE A CA 1
ATOM 905 C C . ILE A 1 116 ? -12.030 1.901 15.856 1.00 90.69 116 ILE A C 1
ATOM 907 O O . ILE A 1 116 ? -11.200 1.721 14.970 1.00 90.69 116 ILE A O 1
ATOM 911 N N . ASN A 1 117 ? -12.985 1.011 16.124 1.00 87.81 117 ASN A N 1
ATOM 912 C CA . ASN A 1 117 ? -13.111 -0.262 15.423 1.00 87.81 117 ASN A CA 1
ATOM 913 C C . ASN A 1 117 ? -13.445 -0.068 13.935 1.00 87.81 117 ASN A C 1
ATOM 915 O O . ASN A 1 117 ? -12.910 -0.775 13.080 1.00 87.81 117 ASN A O 1
ATOM 919 N N . LYS A 1 118 ? -14.272 0.933 13.604 1.00 93.12 118 LYS A N 1
ATOM 920 C CA . LYS A 1 118 ? -14.502 1.329 12.211 1.00 93.12 118 LYS A CA 1
ATOM 921 C C . LYS A 1 118 ? -13.215 1.833 11.556 1.00 93.12 118 LYS A C 1
ATOM 923 O O . LYS A 1 118 ? -12.842 1.322 10.510 1.00 93.12 118 LYS A O 1
ATOM 928 N N . ALA A 1 119 ? -12.495 2.753 12.201 1.00 90.81 119 ALA A N 1
ATOM 929 C CA . ALA A 1 119 ? -11.223 3.261 11.680 1.00 90.81 119 ALA A CA 1
ATOM 930 C C . ALA A 1 119 ? -10.178 2.147 11.475 1.00 90.81 119 ALA A C 1
ATOM 932 O O . ALA A 1 119 ? -9.460 2.163 10.479 1.00 90.81 119 ALA A O 1
ATOM 933 N N . HIS A 1 120 ? -10.116 1.173 12.389 1.00 88.88 120 HIS A N 1
ATOM 934 C CA . HIS A 1 120 ? -9.282 -0.021 12.249 1.00 88.88 120 HIS A CA 1
ATOM 935 C C . HIS A 1 120 ? -9.684 -0.841 11.018 1.00 88.88 120 HIS A C 1
ATOM 937 O O . HIS A 1 120 ? -8.834 -1.186 10.207 1.00 88.88 120 HIS A O 1
ATOM 943 N N . THR A 1 121 ? -10.979 -1.121 10.856 1.00 88.94 121 THR A N 1
ATOM 944 C CA . THR A 1 121 ? -11.497 -1.918 9.732 1.00 88.94 121 THR A CA 1
ATOM 945 C C . THR A 1 121 ? -11.253 -1.228 8.387 1.00 88.94 121 THR A C 1
ATOM 947 O O . THR A 1 121 ? -10.786 -1.868 7.448 1.00 88.94 121 THR A O 1
ATOM 950 N N . ASP A 1 122 ? -11.498 0.081 8.310 1.00 93.38 122 ASP A N 1
ATOM 951 C CA . ASP A 1 122 ? -11.282 0.876 7.098 1.00 93.38 122 ASP A CA 1
ATOM 952 C C . ASP A 1 122 ? -9.791 0.941 6.726 1.00 93.38 122 ASP A C 1
ATOM 954 O O . ASP A 1 122 ? -9.431 0.836 5.552 1.00 93.38 122 ASP A O 1
ATOM 958 N N . LEU A 1 123 ? -8.905 1.103 7.717 1.00 90.12 123 LEU A N 1
ATOM 959 C CA . LEU A 1 123 ? -7.461 1.093 7.484 1.00 90.12 123 LEU A CA 1
ATOM 960 C C . LEU A 1 123 ? -6.968 -0.295 7.065 1.00 90.12 123 LEU A C 1
ATOM 962 O O . LEU A 1 123 ? -6.126 -0.384 6.181 1.00 90.12 123 LEU A O 1
ATOM 966 N N . LEU A 1 124 ? -7.512 -1.360 7.656 1.00 86.19 124 LEU A N 1
ATOM 967 C CA . LEU A 1 124 ? -7.140 -2.734 7.326 1.00 86.19 124 LEU A CA 1
ATOM 968 C C . LEU A 1 124 ? -7.512 -3.071 5.880 1.00 86.19 124 LEU A C 1
ATOM 970 O O . LEU A 1 124 ? -6.724 -3.690 5.174 1.00 86.19 124 LEU A O 1
ATOM 974 N N . ALA A 1 125 ? -8.681 -2.617 5.421 1.00 89.44 125 ALA A N 1
ATOM 975 C CA . ALA A 1 125 ? -9.093 -2.780 4.032 1.00 89.44 125 ALA A CA 1
ATOM 976 C C . ALA A 1 125 ? -8.129 -2.075 3.062 1.00 89.44 125 ALA A C 1
ATOM 978 O O . ALA A 1 125 ? -7.713 -2.672 2.074 1.00 89.44 125 ALA A O 1
ATOM 979 N N . LYS A 1 126 ? -7.726 -0.833 3.369 1.00 89.50 126 LYS A N 1
ATOM 980 C CA . LYS A 1 126 ? -6.745 -0.084 2.561 1.00 89.50 126 LYS A CA 1
ATOM 981 C C . LYS A 1 126 ? -5.365 -0.728 2.567 1.00 89.50 126 LYS A C 1
ATOM 983 O O . LYS A 1 126 ? -4.707 -0.768 1.537 1.00 89.50 126 LYS A O 1
ATOM 988 N N . TYR A 1 127 ? -4.930 -1.208 3.725 1.00 87.06 127 TYR A N 1
ATOM 989 C CA . TYR A 1 127 ? -3.661 -1.905 3.864 1.00 87.06 127 TYR A CA 1
ATOM 990 C C . TYR A 1 127 ? -3.627 -3.164 2.993 1.00 87.06 127 TYR A C 1
ATOM 992 O O . TYR A 1 127 ? -2.695 -3.329 2.214 1.00 87.06 127 TYR A O 1
ATOM 1000 N N . ASN A 1 128 ? -4.673 -3.994 3.056 1.00 86.50 128 ASN A N 1
ATOM 1001 C CA . ASN A 1 128 ? -4.767 -5.197 2.228 1.00 86.50 128 ASN A CA 1
ATOM 1002 C C . ASN A 1 128 ? -4.768 -4.857 0.728 1.00 86.50 128 ASN A C 1
ATOM 1004 O O . ASN A 1 128 ? -3.994 -5.444 -0.013 1.00 86.50 128 ASN A O 1
ATOM 1008 N N . ASP A 1 129 ? -5.548 -3.859 0.301 1.00 89.38 129 ASP A N 1
ATOM 1009 C CA . ASP A 1 129 ? -5.564 -3.394 -1.097 1.00 89.38 129 ASP A CA 1
ATOM 1010 C C . ASP A 1 129 ? -4.177 -2.918 -1.574 1.00 89.38 129 ASP A C 1
ATOM 1012 O O . ASP A 1 129 ? -3.751 -3.229 -2.683 1.00 89.38 129 ASP A O 1
ATOM 1016 N N . ASN A 1 130 ? -3.427 -2.208 -0.725 1.00 86.94 130 ASN A N 1
ATOM 1017 C CA . ASN A 1 130 ? -2.064 -1.780 -1.050 1.00 86.94 130 ASN A CA 1
ATOM 1018 C C . ASN A 1 130 ? -1.080 -2.954 -1.144 1.00 86.94 130 ASN A C 1
ATOM 1020 O O . ASN A 1 130 ? -0.193 -2.936 -1.997 1.00 86.94 130 ASN A O 1
ATOM 1024 N N . VAL A 1 131 ? -1.223 -3.965 -0.283 1.00 85.06 131 VAL A N 1
ATOM 1025 C CA . VAL A 1 131 ? -0.410 -5.190 -0.335 1.00 85.06 131 VAL A CA 1
ATOM 1026 C C . VAL A 1 131 ? -0.723 -5.990 -1.600 1.00 85.06 131 VAL A C 1
ATOM 1028 O O . VAL A 1 131 ? 0.203 -6.423 -2.283 1.00 85.06 131 VAL A O 1
ATOM 1031 N N . ASP A 1 132 ? -1.999 -6.135 -1.956 1.00 87.56 132 ASP A N 1
ATOM 1032 C CA . ASP A 1 132 ? -2.422 -6.829 -3.175 1.00 87.56 132 ASP A CA 1
ATOM 1033 C C . ASP A 1 132 ? -1.874 -6.125 -4.423 1.00 87.56 132 ASP A C 1
ATOM 1035 O O . ASP A 1 132 ? -1.243 -6.763 -5.266 1.00 87.56 132 ASP A O 1
ATOM 1039 N N . LYS A 1 133 ? -1.986 -4.793 -4.494 1.00 87.75 133 LYS A N 1
ATOM 1040 C CA . LYS A 1 133 ? -1.381 -3.989 -5.570 1.00 87.75 133 LYS A CA 1
ATOM 1041 C C . LYS A 1 133 ? 0.132 -4.146 -5.646 1.00 87.75 133 LYS A C 1
ATOM 1043 O O . LYS A 1 133 ? 0.678 -4.253 -6.741 1.00 87.75 133 LYS A O 1
ATOM 1048 N N . LEU A 1 134 ? 0.820 -4.162 -4.503 1.00 86.06 134 LEU A N 1
ATOM 1049 C CA . LEU A 1 134 ? 2.267 -4.366 -4.471 1.00 86.06 134 LEU A CA 1
ATOM 1050 C C . LEU A 1 134 ? 2.633 -5.743 -5.037 1.00 86.06 134 LEU A C 1
ATOM 1052 O O . LEU A 1 134 ? 3.562 -5.840 -5.835 1.00 86.06 134 LEU A O 1
ATOM 1056 N N . ASN A 1 135 ? 1.885 -6.784 -4.668 1.00 85.19 135 ASN A N 1
ATOM 1057 C CA . ASN A 1 135 ? 2.083 -8.134 -5.187 1.00 85.19 135 ASN A CA 1
ATOM 1058 C C . ASN A 1 135 ? 1.833 -8.205 -6.696 1.00 85.19 135 ASN A C 1
ATOM 1060 O O . ASN A 1 135 ? 2.650 -8.762 -7.423 1.00 85.19 135 ASN A O 1
ATOM 1064 N N . GLU A 1 136 ? 0.749 -7.606 -7.189 1.00 88.19 136 GLU A N 1
ATOM 1065 C CA . GLU A 1 136 ? 0.457 -7.559 -8.624 1.00 88.19 136 GLU A CA 1
ATOM 1066 C C . GLU A 1 136 ? 1.551 -6.834 -9.415 1.00 88.19 136 GLU A C 1
ATOM 1068 O O . GLU A 1 136 ? 1.990 -7.324 -10.459 1.00 88.19 136 GLU A O 1
ATOM 1073 N N . SER A 1 137 ? 2.010 -5.679 -8.926 1.00 86.69 137 SER A N 1
ATOM 1074 C CA . SER A 1 137 ? 3.105 -4.931 -9.550 1.00 86.69 137 SER A CA 1
ATOM 1075 C C . SER A 1 137 ? 4.415 -5.713 -9.522 1.00 86.69 137 SER A C 1
ATOM 1077 O O . SER A 1 137 ? 5.140 -5.711 -10.516 1.00 86.69 137 SER A O 1
ATOM 1079 N N . LEU A 1 138 ? 4.694 -6.434 -8.433 1.00 86.19 138 LEU A N 1
ATOM 1080 C CA . LEU A 1 138 ? 5.877 -7.282 -8.311 1.00 86.19 138 LEU A CA 1
ATOM 1081 C C . LEU A 1 138 ? 5.852 -8.444 -9.308 1.00 86.19 138 LEU A C 1
ATOM 1083 O O . LEU A 1 138 ? 6.854 -8.696 -9.973 1.00 86.19 138 LEU A O 1
ATOM 1087 N N . GLU A 1 139 ? 4.724 -9.138 -9.447 1.00 88.00 139 GLU A N 1
ATOM 1088 C CA . GLU A 1 139 ? 4.586 -10.238 -10.408 1.00 88.00 139 GLU A CA 1
ATOM 1089 C C . GLU A 1 139 ? 4.686 -9.737 -11.857 1.00 88.00 139 GLU A C 1
ATOM 1091 O O . GLU A 1 139 ? 5.387 -10.331 -12.684 1.00 88.00 139 GLU A O 1
ATOM 1096 N N . LYS A 1 140 ? 4.078 -8.583 -12.165 1.00 88.88 140 LYS A N 1
ATOM 1097 C CA . LYS A 1 140 ? 4.252 -7.923 -13.468 1.00 88.88 140 LYS A CA 1
ATOM 1098 C C . LYS A 1 140 ? 5.716 -7.581 -13.725 1.00 88.88 140 LYS A C 1
ATOM 1100 O O . LYS A 1 140 ? 6.234 -7.958 -14.772 1.00 88.88 140 LYS A O 1
ATOM 1105 N N . TYR A 1 141 ? 6.394 -6.955 -12.766 1.00 87.94 141 TYR A N 1
ATOM 1106 C CA . TYR A 1 141 ? 7.808 -6.609 -12.888 1.00 87.94 141 TYR A CA 1
ATOM 1107 C C . TYR A 1 141 ? 8.678 -7.853 -13.123 1.00 87.94 141 TYR A C 1
ATOM 1109 O O . TYR A 1 141 ? 9.457 -7.887 -14.073 1.00 87.94 141 TYR A O 1
ATOM 1117 N N . LYS A 1 142 ? 8.508 -8.912 -12.322 1.00 86.44 142 LYS A N 1
ATOM 1118 C CA . LYS A 1 142 ? 9.250 -10.174 -12.491 1.00 86.44 142 LYS A CA 1
ATOM 1119 C C . LYS A 1 142 ? 9.047 -10.796 -13.869 1.00 86.44 142 LYS A C 1
ATOM 1121 O O . LYS A 1 142 ? 9.986 -11.318 -14.453 1.00 86.44 142 LYS A O 1
ATOM 1126 N N . SER A 1 143 ? 7.821 -10.752 -14.388 1.00 88.44 143 SER A N 1
ATOM 1127 C CA . SER A 1 143 ? 7.507 -11.353 -15.689 1.00 88.44 143 SER A CA 1
ATOM 1128 C C . SER A 1 143 ? 7.990 -10.530 -16.887 1.00 88.44 143 SER A C 1
ATOM 1130 O O . SER A 1 143 ? 8.319 -11.111 -17.920 1.00 88.44 143 SER A O 1
ATOM 1132 N N . GLN A 1 144 ? 8.020 -9.198 -16.775 1.00 88.38 144 GLN A N 1
ATOM 1133 C CA . GLN A 1 144 ? 8.210 -8.304 -17.926 1.00 88.38 144 GLN A CA 1
ATOM 1134 C C . GLN A 1 144 ? 9.527 -7.527 -17.918 1.00 88.38 144 GLN A C 1
ATOM 1136 O O . GLN A 1 144 ? 9.951 -7.082 -18.985 1.00 88.38 144 GLN A O 1
ATOM 1141 N N . CYS A 1 145 ? 10.165 -7.370 -16.758 1.00 87.75 145 CYS A N 1
ATOM 1142 C CA . CYS A 1 145 ? 11.293 -6.459 -16.552 1.00 87.75 145 CYS A CA 1
ATOM 1143 C C . CYS A 1 145 ? 12.544 -7.173 -16.032 1.00 87.75 145 CYS A C 1
ATOM 1145 O O . CYS A 1 145 ? 13.649 -6.880 -16.489 1.00 87.75 145 CYS A O 1
ATOM 1147 N N . ASP A 1 146 ? 12.380 -8.103 -15.089 1.00 85.50 146 ASP A N 1
ATOM 1148 C CA . ASP A 1 146 ? 13.503 -8.731 -14.391 1.00 85.50 146 ASP A CA 1
ATOM 1149 C C . ASP A 1 146 ? 14.446 -9.480 -15.348 1.00 85.50 146 ASP A C 1
ATOM 1151 O O . ASP A 1 146 ? 14.022 -10.214 -16.244 1.00 85.50 146 ASP A O 1
ATOM 1155 N N . GLY A 1 147 ? 15.749 -9.240 -15.197 1.00 83.88 147 GLY A N 1
ATOM 1156 C CA . GLY A 1 147 ? 16.799 -9.818 -16.037 1.00 83.88 147 GLY A CA 1
ATOM 1157 C C . GLY A 1 147 ? 16.850 -9.327 -17.492 1.00 83.88 147 GLY A C 1
ATOM 1158 O O . GLY A 1 147 ? 17.731 -9.766 -18.241 1.00 83.88 147 GLY A O 1
ATOM 1159 N N . ARG A 1 148 ? 15.951 -8.430 -17.932 1.00 88.12 148 ARG A N 1
ATOM 1160 C CA . ARG A 1 148 ? 16.003 -7.858 -19.288 1.00 88.12 148 ARG A CA 1
ATOM 1161 C C . ARG A 1 148 ? 17.034 -6.734 -19.379 1.00 88.12 148 ARG A C 1
ATOM 1163 O O . ARG A 1 148 ? 17.392 -6.058 -18.415 1.00 88.12 148 ARG A O 1
ATOM 1170 N N . LYS A 1 149 ? 17.549 -6.550 -20.589 1.00 91.44 149 LYS A N 1
ATOM 1171 C CA . LYS A 1 149 ? 18.533 -5.522 -20.930 1.00 91.44 149 LYS A CA 1
ATOM 1172 C C . LYS A 1 149 ? 17.834 -4.272 -21.436 1.00 91.44 149 LYS A C 1
ATOM 1174 O O . LYS A 1 149 ? 16.737 -4.361 -21.971 1.00 91.44 149 LYS A O 1
ATOM 1179 N N . PHE A 1 150 ? 18.489 -3.125 -21.358 1.00 91.12 150 PHE A N 1
ATOM 1180 C CA . PHE A 1 150 ? 17.991 -1.894 -21.969 1.00 91.12 150 PHE A CA 1
ATOM 1181 C C . PHE A 1 150 ? 19.132 -1.069 -22.549 1.00 91.12 150 PHE A C 1
ATOM 1183 O O . PHE A 1 150 ? 20.253 -1.090 -22.037 1.00 91.12 150 PHE A O 1
ATOM 1190 N N . TYR A 1 151 ? 18.852 -0.320 -23.611 1.00 91.38 151 TYR A N 1
ATOM 1191 C CA . TYR A 1 151 ? 19.812 0.639 -24.142 1.00 91.38 151 TYR A CA 1
ATOM 1192 C C . TYR A 1 151 ? 19.897 1.858 -23.230 1.00 91.38 151 TYR A C 1
ATOM 1194 O O . TYR A 1 151 ? 18.889 2.487 -22.897 1.00 91.38 151 TYR A O 1
ATOM 1202 N N . GLN A 1 152 ? 21.116 2.216 -22.837 1.00 89.12 152 GLN A N 1
ATOM 1203 C CA . GLN A 1 152 ? 21.336 3.349 -21.944 1.00 89.12 152 GLN A CA 1
ATOM 1204 C C . GLN A 1 152 ? 20.898 4.679 -22.575 1.00 89.12 152 GLN A C 1
ATOM 1206 O O . GLN A 1 152 ? 20.500 5.605 -21.872 1.00 89.12 152 GLN A O 1
ATOM 1211 N N . GLU A 1 153 ? 20.934 4.770 -23.901 1.00 90.19 153 GLU A N 1
ATOM 1212 C CA . GLU A 1 153 ? 20.439 5.909 -24.661 1.00 90.19 153 GLU A CA 1
ATOM 1213 C C . GLU A 1 153 ? 18.925 6.108 -24.480 1.00 90.1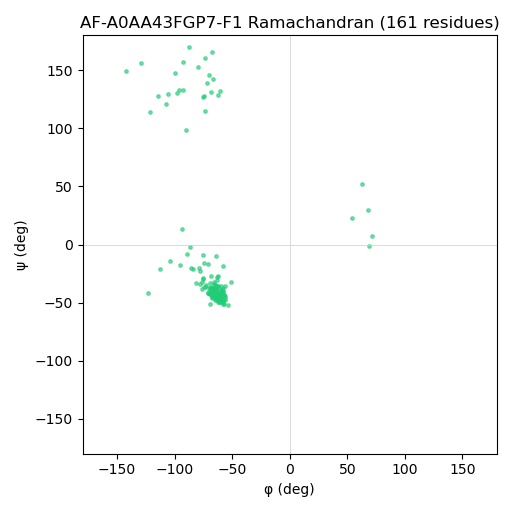9 153 GLU A C 1
ATOM 1215 O O . GLU A 1 153 ? 18.499 7.246 -24.303 1.00 90.19 153 GLU A O 1
ATOM 1220 N N . ASP A 1 154 ? 18.129 5.031 -24.463 1.00 90.38 154 ASP A N 1
ATOM 1221 C CA . ASP A 1 154 ? 16.675 5.114 -24.231 1.00 90.38 154 ASP A CA 1
ATOM 1222 C C . ASP A 1 154 ? 16.363 5.474 -22.785 1.00 90.38 154 ASP A C 1
ATOM 1224 O O . ASP A 1 154 ? 15.548 6.353 -22.531 1.00 90.38 154 ASP A O 1
ATOM 1228 N N . TYR A 1 155 ? 17.085 4.883 -21.832 1.00 88.62 155 TYR A N 1
ATOM 1229 C CA . TYR A 1 155 ? 16.966 5.264 -20.426 1.00 88.62 155 TYR A CA 1
ATOM 1230 C C . TYR A 1 155 ? 17.222 6.763 -20.218 1.00 88.62 155 TYR A C 1
ATOM 1232 O O . TYR A 1 155 ? 16.445 7.456 -19.566 1.00 88.62 155 TYR A O 1
ATOM 1240 N N . ASN A 1 156 ? 18.286 7.291 -20.825 1.00 88.81 156 ASN A N 1
ATOM 1241 C CA . ASN A 1 156 ? 18.603 8.713 -20.742 1.00 88.81 156 ASN A CA 1
ATOM 1242 C C . ASN A 1 156 ? 17.550 9.590 -21.436 1.00 88.81 156 ASN A C 1
ATOM 1244 O O . ASN A 1 156 ? 17.260 10.674 -20.933 1.00 88.81 156 ASN A O 1
ATOM 1248 N N . ALA A 1 157 ? 16.990 9.147 -22.566 1.00 90.50 157 ALA A N 1
ATOM 1249 C CA . ALA A 1 157 ? 15.917 9.860 -23.258 1.00 90.50 157 ALA A CA 1
ATOM 1250 C C . ALA A 1 157 ? 14.644 9.929 -22.397 1.00 90.50 157 ALA A C 1
ATOM 1252 O O . ALA A 1 157 ? 14.070 11.007 -22.243 1.00 90.50 157 ALA A O 1
ATOM 1253 N N . ILE A 1 158 ? 14.271 8.822 -21.742 1.00 89.12 158 ILE A N 1
ATOM 1254 C CA . ILE A 1 158 ? 13.163 8.774 -20.775 1.00 89.12 158 ILE A CA 1
ATOM 1255 C C . ILE A 1 158 ? 13.397 9.768 -19.638 1.00 89.12 158 ILE A C 1
ATOM 1257 O O . ILE A 1 158 ? 12.521 10.576 -19.337 1.00 89.12 158 ILE A O 1
ATOM 1261 N N . LEU A 1 159 ? 14.587 9.754 -19.025 1.00 84.75 159 LEU A N 1
ATOM 1262 C CA . LEU A 1 159 ? 14.904 10.647 -17.904 1.00 84.75 159 LEU A CA 1
ATOM 1263 C C . LEU A 1 159 ? 14.851 12.135 -18.274 1.00 84.75 159 LEU A C 1
ATOM 1265 O O . LEU A 1 159 ? 14.607 12.973 -17.407 1.00 84.75 159 LEU A O 1
ATOM 1269 N N . LYS A 1 160 ? 15.090 12.470 -19.543 1.00 90.38 160 LYS A N 1
ATOM 1270 C CA . LYS A 1 160 ? 15.006 13.843 -20.052 1.00 90.38 160 LYS A CA 1
ATOM 1271 C C . LYS A 1 160 ? 13.610 14.225 -20.553 1.00 90.38 160 LYS A C 1
ATOM 1273 O O . LYS A 1 160 ? 13.398 15.394 -20.860 1.00 90.38 160 LYS A O 1
ATOM 1278 N N . GLY A 1 161 ? 12.674 13.275 -20.634 1.00 86.81 161 GLY A N 1
ATOM 1279 C CA . GLY A 1 161 ? 11.356 13.491 -21.235 1.00 86.81 161 GLY A CA 1
ATOM 1280 C C . GLY A 1 161 ? 11.413 13.716 -22.749 1.00 86.81 161 GLY A C 1
ATOM 1281 O O . GLY A 1 161 ? 10.600 14.457 -23.288 1.00 86.81 161 GLY A O 1
ATOM 1282 N N . GLU A 1 162 ? 12.403 13.127 -23.424 1.00 82.56 162 GLU A N 1
ATOM 1283 C CA . GLU A 1 162 ? 12.647 13.263 -24.870 1.00 82.56 162 GLU A CA 1
ATOM 1284 C C . GLU A 1 162 ? 11.983 12.139 -25.696 1.00 82.56 162 GLU A C 1
ATOM 1286 O O . GLU A 1 162 ? 12.313 11.959 -26.869 1.00 82.56 162 GLU A O 1
ATOM 1291 N N . MET A 1 163 ? 11.071 11.379 -25.079 1.00 71.25 163 MET A N 1
ATOM 1292 C CA . MET A 1 163 ? 10.276 10.310 -25.695 1.00 71.25 163 MET A CA 1
ATOM 1293 C C . MET A 1 163 ? 8.823 10.714 -25.915 1.00 71.25 163 MET A C 1
ATOM 1295 O O . MET A 1 163 ? 8.258 11.377 -25.017 1.00 71.25 163 MET A O 1
#

pLDDT: mean 79.68, std 17.68, range [32.16, 94.81]

Mean predicted aligned error: 9.71 Å

Secondary structure (DSSP, 8-state):
--THHHHHHHHHHHHHHHHHHGGGTTTS-EEEPPBTTB----TTB--HHHHHHHHHHHHHHHHHHHHHHHHHHHHHHHHHHHHHHHHHHHHHHTSSS--HHHHHHHHHHHHHHHHHHHHHHHHHHHHHHHHHHHHHHHHHHHHHTTT-EEEHHHHHHHHHT--

Sequence (163 aa):
MSRNSAVSLFVAAMVWLVLATVSYAEEGMIPIKSYEGKKEYTYWILTPEDLLMCLGLGGDMLTLRKDIPAQEKKLDELKEKVVNLGGAIEKKRATENLSQKDLEKINKAVDAYTKINKAHTDLLAKYNDNVDKLNESLEKYKSQCDGRKFYQEDYNAILKGEM

Solvent-accessible surface area (backbone atoms only — not comparable to full-atom values): 9116 Å² total; per-residue (Å²): 134,71,74,68,60,59,55,58,55,52,51,56,57,50,47,57,56,51,65,65,53,58,72,45,72,80,68,35,58,43,80,42,80,64,61,96,81,50,82,80,77,47,96,60,32,45,45,66,68,54,44,52,50,45,52,48,44,45,52,52,43,55,52,46,62,64,48,49,62,60,49,51,54,52,43,52,58,36,49,51,51,39,52,56,46,49,52,51,46,51,58,59,69,68,47,82,86,73,48,75,71,50,52,52,53,44,51,54,48,52,53,51,37,52,54,46,46,48,55,37,53,56,48,50,53,52,49,51,53,47,51,52,50,40,50,53,44,48,54,49,39,58,74,76,37,53,72,25,28,34,46,50,68,48,56,52,30,56,78,70,66,74,111

Foldseek 3Di:
DDPVVVVVVVLVVVVVVLLVCLVQLVPQEAEDADDPPDDDDDLQEADLVLVLVSVVLNVLLVVLSVVLVVLVVVLVVLVVLLVVLVVVLVVLVPDPPDDPVSVVVSVVSVVVSVVSVVVSVVSVVVSVVSSVSSVVSVVVSVVRPGNGYYYVVSVVCVVVVVD